Protein AF-A0A258ZUU3-F1 (afdb_monomer)

Mean predicted aligned error: 3.14 Å

Secondary structure (DSSP, 8-state):
-EETTEEEETTEEE---GGGHHHHHHHHHHS----TTS-HHHHHHHHHHHHHHHHTTS-----

Structure (mmCIF, N/CA/C/O backbone):
data_AF-A0A258ZUU3-F1
#
_entry.id   AF-A0A258ZUU3-F1
#
loop_
_atom_site.group_PDB
_atom_site.id
_atom_site.type_symbol
_atom_site.label_atom_id
_atom_site.label_alt_id
_atom_site.label_comp_id
_atom_site.label_asym_id
_atom_site.label_entity_id
_atom_site.label_seq_id
_atom_site.pdbx_PDB_ins_code
_atom_site.Cartn_x
_atom_site.Cartn_y
_atom_site.Cartn_z
_atom_site.occupancy
_atom_site.B_iso_or_equiv
_atom_site.auth_seq_id
_atom_site.auth_comp_id
_atom_site.auth_asym_id
_atom_site.auth_atom_id
_atom_site.pdbx_PDB_model_num
ATOM 1 N N . LEU A 1 1 ? -1.138 10.956 -2.475 1.00 82.69 1 LEU A N 1
ATOM 2 C CA . LEU A 1 1 ? -1.608 9.556 -2.464 1.00 82.69 1 LEU A CA 1
ATOM 3 C C . LEU A 1 1 ? -3.118 9.456 -2.241 1.00 82.69 1 LEU A C 1
ATOM 5 O O . LEU A 1 1 ? -3.694 8.496 -2.712 1.00 82.69 1 LEU A O 1
ATOM 9 N N . PHE A 1 2 ? -3.794 10.425 -1.608 1.00 87.44 2 PHE A N 1
ATOM 10 C CA . PHE A 1 2 ? -5.253 10.390 -1.429 1.00 87.44 2 PHE A CA 1
ATOM 11 C C . PHE A 1 2 ? -5.895 11.735 -1.811 1.00 87.44 2 PHE A C 1
ATOM 13 O O . PHE A 1 2 ? -5.444 12.777 -1.340 1.00 87.44 2 PHE A O 1
ATOM 20 N N . TRP A 1 3 ? -6.907 11.729 -2.683 1.00 86.25 3 TRP A N 1
ATOM 21 C CA . TRP A 1 3 ? -7.641 12.926 -3.119 1.00 86.25 3 TRP A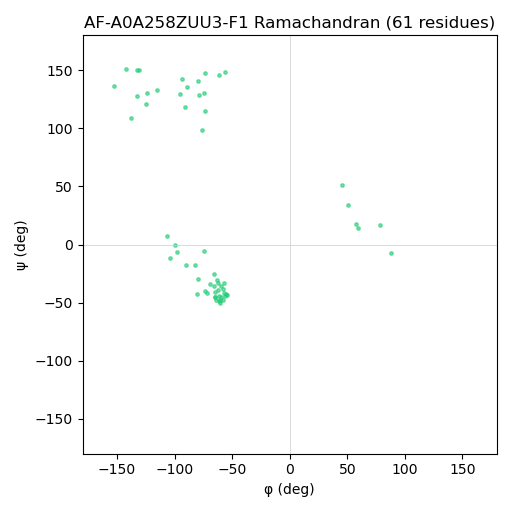 CA 1
ATOM 22 C C . TRP A 1 3 ? -9.067 12.559 -3.542 1.00 86.25 3 TRP A C 1
ATOM 24 O O . TRP A 1 3 ? -9.255 11.556 -4.223 1.00 86.25 3 TRP A O 1
ATOM 34 N N . GLN A 1 4 ? -10.066 13.355 -3.136 1.00 85.06 4 GLN A N 1
ATOM 35 C CA . GLN A 1 4 ? -11.495 13.104 -3.416 1.00 85.06 4 GLN A CA 1
ATOM 36 C C . GLN A 1 4 ? -11.924 11.643 -3.161 1.00 85.06 4 GLN A C 1
ATOM 38 O O . GLN A 1 4 ? -12.488 10.982 -4.026 1.00 85.06 4 GLN A O 1
ATOM 43 N N . ASP A 1 5 ? -11.603 11.124 -1.972 1.00 81.44 5 ASP A N 1
ATOM 44 C CA . ASP A 1 5 ? -11.900 9.741 -1.550 1.00 81.44 5 ASP A CA 1
ATOM 45 C C . ASP A 1 5 ? -11.287 8.635 -2.439 1.00 81.44 5 ASP A C 1
ATOM 47 O O . ASP A 1 5 ? -11.634 7.463 -2.324 1.00 81.44 5 ASP A O 1
ATOM 51 N N . THR A 1 6 ? -10.337 8.999 -3.303 1.00 87.94 6 THR A N 1
ATOM 52 C CA . THR A 1 6 ? -9.647 8.095 -4.223 1.00 87.94 6 THR A CA 1
ATOM 53 C C . THR A 1 6 ? -8.167 8.026 -3.869 1.00 87.94 6 THR A C 1
ATOM 55 O O . THR A 1 6 ? -7.511 9.053 -3.657 1.00 87.94 6 THR A O 1
ATOM 58 N N . PHE A 1 7 ? -7.626 6.808 -3.797 1.00 92.38 7 PHE A N 1
ATOM 59 C CA . PHE A 1 7 ? -6.194 6.603 -3.617 1.00 92.38 7 PHE A CA 1
ATOM 60 C C . PHE A 1 7 ? -5.504 6.546 -4.978 1.00 92.38 7 PHE A C 1
ATOM 62 O O . PHE A 1 7 ? -5.975 5.878 -5.896 1.00 92.38 7 PHE A O 1
ATOM 69 N N . TYR A 1 8 ? -4.379 7.239 -5.090 1.00 92.38 8 TYR A N 1
ATOM 70 C CA . TYR A 1 8 ? -3.552 7.282 -6.283 1.00 92.38 8 TYR A CA 1
ATOM 71 C C . TYR A 1 8 ? -2.141 6.845 -5.934 1.00 92.38 8 TYR A C 1
ATOM 73 O O . TYR A 1 8 ? -1.541 7.410 -5.014 1.00 92.38 8 TYR A O 1
ATOM 81 N N . LEU A 1 9 ? -1.590 5.916 -6.706 1.00 91.94 9 LEU A N 1
ATOM 82 C CA . LEU A 1 9 ? -0.202 5.489 -6.602 1.00 91.94 9 LEU A CA 1
ATOM 83 C C . LEU A 1 9 ? 0.463 5.648 -7.965 1.00 91.94 9 LEU A C 1
ATOM 85 O O . LEU A 1 9 ? -0.010 5.115 -8.958 1.00 91.94 9 LEU A O 1
ATOM 89 N N . ASN A 1 10 ? 1.524 6.455 -8.017 1.00 90.19 10 ASN A N 1
ATOM 90 C CA . ASN A 1 10 ? 2.236 6.775 -9.258 1.00 90.19 10 ASN A CA 1
ATOM 91 C C . ASN A 1 10 ? 1.336 7.251 -10.430 1.00 90.19 10 ASN A C 1
ATOM 93 O O . ASN A 1 10 ? 1.610 6.975 -11.591 1.00 90.19 10 ASN A O 1
ATOM 97 N N . GLY A 1 11 ? 0.250 7.975 -10.132 1.00 89.19 11 GLY A N 1
ATOM 98 C CA . GLY A 1 11 ? -0.694 8.481 -11.140 1.00 89.19 11 GLY A CA 1
ATOM 99 C C . GLY A 1 11 ? -1.827 7.518 -11.510 1.00 89.19 11 GLY A C 1
ATOM 100 O O . GLY A 1 11 ? -2.769 7.936 -12.178 1.00 89.19 11 GLY A O 1
ATOM 101 N N . GLU A 1 12 ? -1.793 6.277 -11.028 1.00 89.75 12 GLU A N 1
ATOM 102 C CA . GLU A 1 12 ? -2.851 5.285 -11.221 1.00 89.75 12 GLU A CA 1
ATOM 103 C C . GLU A 1 12 ? -3.829 5.296 -10.046 1.00 89.75 12 GLU A C 1
ATOM 105 O O . GLU A 1 12 ? -3.429 5.457 -8.892 1.00 89.75 12 GLU A O 1
ATOM 110 N N . THR A 1 13 ? -5.120 5.112 -10.324 1.00 92.31 13 THR A N 1
ATOM 111 C CA . THR A 1 13 ? -6.149 4.968 -9.286 1.00 92.31 13 THR A CA 1
ATOM 112 C C . THR A 1 13 ? -6.143 3.558 -8.709 1.00 92.31 13 THR A C 1
ATOM 114 O O . THR A 1 13 ? -6.285 2.592 -9.458 1.00 92.31 13 THR A O 1
ATOM 117 N N . LEU A 1 14 ? -6.089 3.440 -7.383 1.00 91.69 14 LEU A N 1
ATOM 118 C CA . LEU A 1 14 ? -6.338 2.186 -6.675 1.00 91.69 14 LEU A CA 1
ATOM 119 C C . LEU A 1 14 ? -7.791 2.110 -6.209 1.00 91.69 14 LEU A C 1
ATOM 121 O O . LEU A 1 14 ? -8.280 2.992 -5.498 1.00 91.69 14 LEU A O 1
ATOM 125 N N . ALA A 1 15 ? -8.444 0.993 -6.517 1.00 90.38 15 ALA A N 1
ATOM 126 C CA . ALA A 1 15 ? -9.688 0.612 -5.867 1.00 90.38 15 ALA A CA 1
ATOM 127 C C . ALA A 1 15 ? -9.376 0.073 -4.463 1.00 90.38 15 ALA A C 1
ATOM 129 O O . ALA A 1 15 ? -8.981 -1.079 -4.308 1.00 90.38 15 ALA A O 1
ATOM 130 N N . VAL A 1 16 ? -9.533 0.918 -3.440 1.00 91.44 16 VAL A N 1
ATOM 131 C CA . VAL A 1 16 ? -9.265 0.547 -2.043 1.00 91.44 16 VAL A CA 1
ATOM 132 C C . VAL A 1 16 ? -10.542 0.006 -1.386 1.00 91.44 16 VAL A C 1
ATOM 134 O O . VAL A 1 16 ? -11.514 0.757 -1.252 1.00 91.44 16 VAL A O 1
ATOM 137 N N . PRO A 1 17 ? -10.560 -1.261 -0.927 1.00 90.38 17 PRO A N 1
ATOM 138 C CA . PRO A 1 17 ? -11.660 -1.810 -0.141 1.00 90.38 17 PRO A CA 1
ATOM 139 C C . PRO A 1 17 ? -11.936 -0.983 1.118 1.00 90.38 17 PRO A C 1
ATOM 141 O O . PRO A 1 17 ? -11.019 -0.440 1.736 1.00 90.38 17 PRO A O 1
ATOM 144 N N . SER A 1 18 ? -13.196 -0.929 1.557 1.00 90.44 18 SER A N 1
ATOM 145 C CA . SER A 1 18 ? -13.583 -0.187 2.769 1.00 90.44 18 SER A CA 1
ATOM 146 C C . SER A 1 18 ? -12.817 -0.641 4.015 1.00 90.44 18 SER A C 1
ATOM 148 O O . SER A 1 18 ? -12.478 0.191 4.853 1.00 90.44 18 SER A O 1
ATOM 150 N N . THR A 1 19 ? -12.483 -1.929 4.098 1.00 90.62 19 THR A N 1
ATOM 151 C CA . THR A 1 19 ? -11.676 -2.527 5.170 1.00 90.62 19 THR A CA 1
ATOM 152 C C . THR A 1 19 ? -10.249 -1.976 5.223 1.00 90.62 19 THR A C 1
ATOM 154 O O . THR A 1 19 ? -9.686 -1.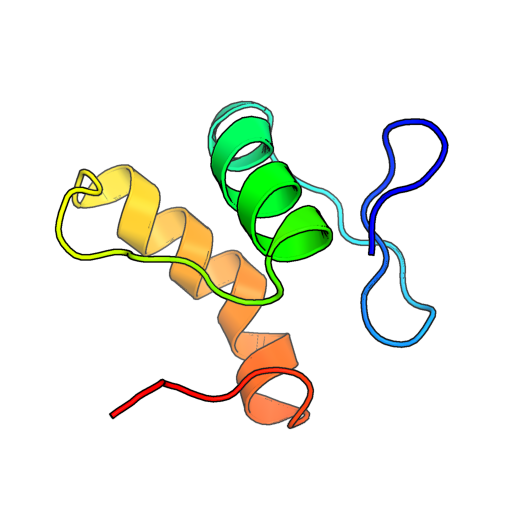856 6.304 1.00 90.62 19 THR A O 1
ATOM 157 N N . LEU A 1 20 ? -9.681 -1.575 4.080 1.00 91.94 20 LEU A N 1
ATOM 158 C CA . LEU A 1 20 ? -8.313 -1.063 3.961 1.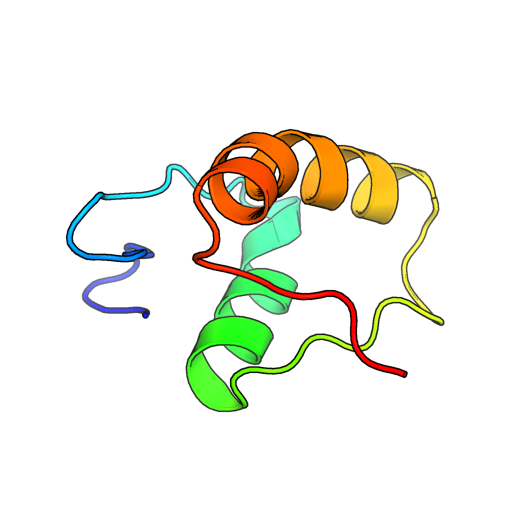00 91.94 20 LEU A CA 1
ATOM 159 C C . LEU A 1 20 ? -8.234 0.469 3.937 1.00 91.94 20 LEU A C 1
ATOM 161 O O . LEU A 1 20 ? -7.132 1.017 3.983 1.00 91.94 20 LEU A O 1
ATOM 165 N N . LYS A 1 21 ? -9.368 1.186 3.896 1.00 90.75 21 LYS A N 1
ATOM 166 C CA . LYS A 1 21 ? -9.385 2.657 3.789 1.00 90.75 21 LYS A CA 1
ATOM 167 C C . LYS A 1 21 ? -8.560 3.342 4.877 1.00 90.75 21 LYS A C 1
ATOM 169 O O . LYS A 1 21 ? -7.819 4.271 4.568 1.00 90.75 21 LYS A O 1
ATOM 174 N N . THR A 1 22 ? -8.656 2.889 6.127 1.00 90.31 22 THR A N 1
ATOM 175 C CA . THR A 1 22 ? -7.895 3.479 7.241 1.00 90.31 22 THR A CA 1
ATOM 176 C C . THR A 1 22 ? -6.391 3.287 7.049 1.00 90.31 22 THR A C 1
ATOM 178 O O . THR A 1 22 ? -5.641 4.259 7.125 1.00 90.31 22 THR A O 1
ATOM 181 N N . CYS A 1 23 ? -5.950 2.069 6.723 1.00 91.75 23 CYS A N 1
ATOM 182 C CA . CYS A 1 23 ? -4.543 1.758 6.453 1.00 91.75 23 CYS A CA 1
ATOM 183 C C . CYS A 1 23 ? -3.996 2.574 5.277 1.00 91.75 23 CYS A C 1
ATOM 185 O O . CYS A 1 23 ? -2.931 3.176 5.377 1.00 91.75 23 CYS A O 1
ATOM 187 N N . MET A 1 24 ? -4.754 2.661 4.183 1.00 93.12 24 MET A N 1
ATOM 188 C CA . MET A 1 24 ? -4.341 3.407 2.995 1.00 93.12 24 MET A CA 1
ATOM 189 C C . MET A 1 24 ? -4.317 4.912 3.231 1.00 93.12 24 MET A C 1
ATOM 191 O O . MET A 1 24 ? -3.441 5.598 2.713 1.00 93.12 24 MET A O 1
ATOM 195 N N . LYS A 1 25 ? -5.223 5.442 4.053 1.00 91.12 25 LYS A N 1
ATOM 196 C CA . LYS A 1 25 ? -5.158 6.844 4.460 1.00 91.12 25 LYS A CA 1
ATOM 197 C C . LYS A 1 25 ? -3.907 7.123 5.293 1.00 91.12 25 LYS A C 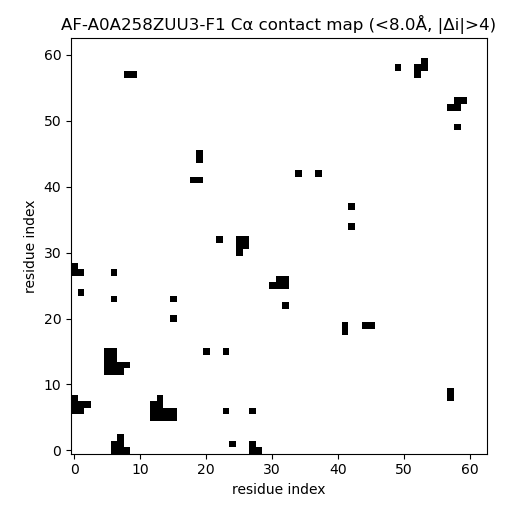1
ATOM 199 O O . LYS A 1 25 ? -3.201 8.077 4.992 1.00 91.12 25 LYS A O 1
ATOM 204 N N . MET A 1 26 ? -3.581 6.257 6.257 1.00 90.75 26 MET A N 1
ATOM 205 C CA . MET A 1 26 ? -2.328 6.378 7.010 1.00 90.75 26 MET A CA 1
ATOM 206 C C . MET A 1 26 ? -1.115 6.339 6.079 1.00 90.75 26 MET A C 1
ATOM 208 O O . MET A 1 26 ? -0.301 7.252 6.130 1.00 90.75 26 MET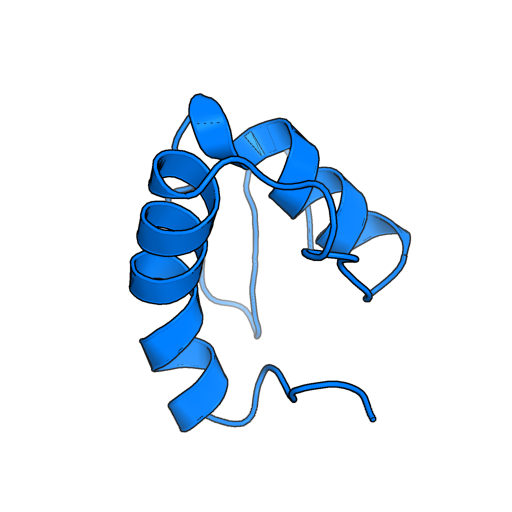 A O 1
ATOM 212 N N . LEU A 1 27 ? -1.048 5.376 5.153 1.00 92.44 27 LEU A N 1
ATOM 213 C CA . LEU A 1 27 ? 0.024 5.306 4.158 1.00 92.44 27 LEU A CA 1
ATOM 214 C C . LEU A 1 27 ? 0.103 6.578 3.296 1.00 92.44 27 LEU A C 1
ATOM 216 O O . LEU A 1 27 ? 1.196 7.035 2.968 1.00 92.44 27 LEU A O 1
ATOM 220 N N . ALA A 1 28 ? -1.036 7.172 2.929 1.00 91.88 28 ALA A N 1
ATOM 221 C CA . ALA A 1 28 ? -1.055 8.425 2.182 1.00 91.88 28 ALA A CA 1
ATOM 222 C C . ALA A 1 28 ? -0.480 9.604 2.974 1.00 91.88 28 ALA A C 1
ATOM 224 O O . ALA A 1 28 ? 0.226 10.430 2.389 1.00 91.88 28 ALA A O 1
ATOM 225 N N . ASP A 1 29 ? -0.805 9.667 4.264 1.00 91.81 29 ASP A N 1
ATOM 226 C CA . ASP A 1 29 ? -0.484 10.782 5.152 1.00 91.81 29 ASP A CA 1
ATOM 227 C C . ASP A 1 29 ? 0.965 10.703 5.663 1.00 91.81 29 ASP A C 1
ATOM 229 O O . ASP A 1 29 ? 1.674 11.708 5.675 1.00 91.81 29 ASP A O 1
ATOM 233 N N . THR A 1 30 ? 1.435 9.512 6.044 1.00 92.19 30 THR A N 1
ATOM 234 C CA . THR A 1 30 ? 2.749 9.306 6.683 1.00 92.19 30 THR A CA 1
ATOM 235 C C . THR A 1 30 ? 3.803 8.727 5.741 1.00 92.19 30 THR A C 1
ATOM 237 O O . THR A 1 30 ? 4.983 8.702 6.083 1.00 92.19 30 THR A O 1
ATOM 240 N N . ARG A 1 31 ? 3.398 8.251 4.554 1.00 92.00 31 ARG A N 1
ATOM 241 C CA . ARG A 1 31 ? 4.234 7.475 3.617 1.00 92.00 31 ARG A CA 1
ATOM 242 C C . ARG A 1 31 ? 4.829 6.197 4.204 1.00 92.00 31 ARG A C 1
ATOM 244 O O . ARG A 1 31 ? 5.770 5.644 3.642 1.00 92.00 31 ARG A O 1
ATOM 251 N N . GLN A 1 32 ? 4.272 5.729 5.312 1.00 92.19 32 GLN A N 1
ATOM 252 C CA . GLN A 1 32 ? 4.681 4.518 6.002 1.00 92.19 32 GLN A CA 1
ATOM 253 C C . GLN A 1 32 ? 3.436 3.810 6.527 1.00 92.19 32 GLN A C 1
ATOM 255 O O . GLN A 1 32 ? 2.421 4.438 6.825 1.00 92.19 32 GLN A O 1
ATOM 260 N N . LEU A 1 33 ? 3.497 2.491 6.647 1.00 91.38 33 LEU A N 1
ATOM 261 C CA . LEU A 1 33 ? 2.409 1.721 7.225 1.00 91.38 33 LEU A CA 1
ATOM 262 C C . LEU A 1 33 ? 2.995 0.654 8.136 1.00 91.38 33 LEU A C 1
ATOM 264 O O . LEU A 1 33 ? 3.602 -0.306 7.666 1.00 91.38 33 LEU A O 1
ATOM 268 N N . ASP A 1 34 ? 2.812 0.843 9.440 1.00 90.69 34 ASP A N 1
ATOM 269 C CA . ASP A 1 34 ? 3.150 -0.175 10.425 1.00 90.69 34 ASP A CA 1
ATOM 270 C C . ASP A 1 34 ? 2.108 -1.295 10.357 1.00 90.69 34 ASP A C 1
ATOM 272 O O . ASP A 1 34 ? 0.920 -1.090 10.618 1.00 90.69 34 ASP A O 1
ATOM 276 N N . CYS A 1 35 ? 2.571 -2.476 9.958 1.00 90.12 35 CYS A N 1
ATOM 277 C CA . CYS A 1 35 ? 1.738 -3.657 9.789 1.00 90.12 35 CYS A CA 1
ATOM 278 C C . CYS A 1 35 ? 1.814 -4.622 10.983 1.00 90.12 35 CYS A C 1
ATOM 280 O O . CYS A 1 35 ? 1.134 -5.645 10.972 1.00 90.12 35 CYS A O 1
ATOM 282 N N . THR A 1 36 ? 2.611 -4.319 12.015 1.00 89.06 36 THR A N 1
ATOM 283 C CA . THR A 1 36 ? 2.896 -5.245 13.129 1.00 89.06 36 THR A CA 1
ATOM 284 C C . THR A 1 36 ? 1.674 -5.572 13.984 1.00 89.06 36 THR A C 1
ATOM 286 O O . THR A 1 36 ? 1.629 -6.629 14.608 1.00 89.06 36 THR A O 1
ATOM 289 N N . GLN A 1 37 ? 0.683 -4.679 14.008 1.00 88.19 37 GLN A N 1
ATOM 290 C CA . GLN A 1 37 ? -0.555 -4.820 14.782 1.00 88.19 37 GLN A CA 1
ATOM 291 C C . GLN A 1 37 ? -1.778 -5.149 13.910 1.00 88.19 37 GLN A C 1
ATOM 293 O O . GLN A 1 37 ? -2.905 -5.112 14.402 1.00 88.19 37 GLN A O 1
ATOM 298 N N . LEU A 1 38 ? -1.596 -5.418 12.611 1.00 90.44 38 LEU A N 1
ATOM 299 C CA . LEU A 1 38 ? -2.718 -5.738 11.729 1.00 90.44 38 LEU A CA 1
ATOM 300 C C . LEU A 1 38 ? -3.152 -7.195 11.908 1.00 90.44 38 LEU A C 1
ATOM 302 O O . LEU A 1 38 ? -2.329 -8.101 12.017 1.00 90.44 38 LEU A O 1
ATOM 306 N N . GLU A 1 39 ? -4.465 -7.420 11.884 1.00 93.38 39 GLU A N 1
ATOM 307 C CA . GLU A 1 39 ? -5.030 -8.767 11.826 1.00 93.38 39 GLU A CA 1
ATOM 308 C C . GLU A 1 39 ? -4.586 -9.487 10.545 1.00 93.38 39 GLU A C 1
ATOM 310 O O . GLU A 1 39 ? -4.491 -8.875 9.479 1.00 93.38 39 GLU A O 1
ATOM 315 N N . GLU A 1 40 ? -4.383 -10.802 10.623 1.00 92.81 40 GLU A N 1
ATOM 316 C CA . GLU A 1 40 ? -3.858 -11.616 9.516 1.00 92.81 40 GLU A CA 1
ATOM 317 C C . GLU A 1 40 ? -4.683 -11.472 8.226 1.00 92.81 40 GLU A C 1
ATOM 319 O O . GLU A 1 40 ? -4.132 -11.290 7.142 1.00 92.81 40 GLU A O 1
ATOM 324 N N . ALA A 1 41 ? -6.015 -11.458 8.338 1.00 91.19 41 ALA A N 1
ATOM 325 C CA . ALA A 1 41 ? -6.902 -11.275 7.192 1.00 91.19 41 ALA A CA 1
ATOM 326 C C . ALA A 1 41 ? -6.763 -9.882 6.553 1.00 91.19 41 ALA A C 1
ATOM 328 O O . ALA A 1 41 ? -6.870 -9.731 5.334 1.00 91.19 41 ALA A O 1
ATOM 329 N N . LEU A 1 42 ? -6.528 -8.845 7.359 1.00 91.94 42 LEU A N 1
ATOM 330 C CA . LEU A 1 42 ? -6.333 -7.486 6.865 1.00 91.94 42 LEU A CA 1
ATOM 331 C C . LEU A 1 42 ? -4.961 -7.344 6.201 1.00 91.94 42 LEU A C 1
ATOM 333 O O . LEU A 1 42 ? -4.856 -6.733 5.138 1.00 91.94 42 LEU A O 1
ATOM 337 N N . LEU A 1 43 ? -3.939 -7.963 6.794 1.00 93.88 43 LEU A N 1
ATOM 338 C CA . LEU A 1 43 ? -2.591 -8.027 6.248 1.00 93.88 43 LEU A CA 1
ATOM 339 C C . LEU A 1 43 ? -2.565 -8.743 4.892 1.00 93.88 43 LEU A C 1
ATOM 341 O O . LEU A 1 43 ? -1.957 -8.230 3.958 1.00 93.88 43 LEU A O 1
ATOM 345 N N . ALA A 1 44 ? -3.265 -9.873 4.758 1.00 92.94 44 ALA A N 1
ATOM 346 C CA . ALA A 1 44 ? -3.368 -10.602 3.494 1.00 92.94 44 ALA A CA 1
ATOM 347 C C . ALA A 1 44 ? -4.007 -9.741 2.391 1.00 92.94 44 ALA A C 1
ATOM 349 O O . ALA A 1 44 ? -3.437 -9.590 1.315 1.00 92.94 44 ALA A O 1
ATOM 350 N N . ASN A 1 45 ? -5.133 -9.084 2.688 1.00 93.44 45 ASN A N 1
ATOM 351 C CA . ASN A 1 45 ? -5.798 -8.191 1.732 1.00 93.44 45 ASN A CA 1
ATOM 352 C C . ASN A 1 45 ? -4.918 -6.995 1.332 1.00 93.44 45 ASN A C 1
ATOM 354 O O . ASN A 1 45 ? -4.923 -6.565 0.178 1.00 93.44 45 ASN A O 1
ATOM 358 N N . LEU A 1 46 ? -4.176 -6.433 2.290 1.00 93.56 46 LEU A N 1
ATOM 359 C CA . LEU A 1 46 ? -3.236 -5.348 2.034 1.00 93.56 46 LEU A CA 1
ATOM 360 C C . LEU A 1 46 ? -2.092 -5.821 1.129 1.00 93.56 46 LEU A C 1
ATOM 362 O O . LEU A 1 46 ? -1.748 -5.126 0.174 1.00 93.56 46 LEU A O 1
ATOM 366 N N . ALA A 1 47 ? -1.526 -6.995 1.417 1.00 92.88 47 ALA A N 1
ATOM 367 C CA . ALA A 1 47 ? -0.461 -7.595 0.628 1.00 92.88 47 ALA A CA 1
ATOM 368 C C . ALA A 1 47 ? -0.925 -7.858 -0.808 1.00 92.88 47 ALA A C 1
ATOM 370 O O . ALA A 1 47 ? -0.278 -7.376 -1.732 1.00 92.88 47 ALA A O 1
ATOM 371 N N . ASP A 1 48 ? -2.074 -8.507 -1.004 1.00 94.31 48 ASP A N 1
ATOM 372 C CA . ASP A 1 48 ? -2.627 -8.789 -2.334 1.00 94.31 48 ASP A CA 1
ATOM 373 C C . ASP A 1 48 ? -2.826 -7.512 -3.162 1.00 94.31 48 ASP A C 1
ATOM 375 O O . ASP A 1 48 ? -2.494 -7.468 -4.348 1.00 94.31 48 ASP A O 1
ATOM 379 N N . MET A 1 49 ? -3.320 -6.442 -2.532 1.00 93.06 49 MET A N 1
ATOM 380 C CA . MET A 1 49 ? -3.543 -5.159 -3.198 1.00 93.06 49 MET A CA 1
ATOM 381 C C . MET A 1 49 ? -2.234 -4.425 -3.526 1.00 93.06 49 MET A C 1
ATOM 383 O O . MET A 1 49 ? -2.119 -3.820 -4.589 1.00 93.06 49 MET A O 1
ATOM 387 N N . LEU A 1 50 ? -1.255 -4.425 -2.617 1.00 93.44 50 LEU A N 1
ATOM 388 C CA . LEU A 1 50 ? -0.025 -3.638 -2.763 1.00 93.44 50 LEU A CA 1
ATOM 389 C C . LEU A 1 50 ? 1.103 -4.384 -3.481 1.00 93.44 50 LEU A C 1
ATOM 391 O O . LEU A 1 50 ? 2.028 -3.741 -3.980 1.00 93.44 50 LEU A O 1
ATOM 395 N N . TYR A 1 51 ? 1.034 -5.711 -3.575 1.00 94.75 51 TYR A N 1
ATOM 396 C CA . TYR A 1 51 ? 2.087 -6.539 -4.156 1.00 94.75 51 TYR A CA 1
ATOM 397 C C . TYR A 1 51 ? 2.462 -6.157 -5.601 1.00 94.75 51 TYR A C 1
ATOM 399 O O . TYR A 1 51 ? 3.657 -6.000 -5.865 1.00 94.75 51 TYR A O 1
ATOM 407 N N . PRO A 1 52 ? 1.518 -5.893 -6.530 1.00 93.69 52 PRO A N 1
ATOM 408 C CA . PRO A 1 52 ? 1.870 -5.434 -7.877 1.00 93.69 52 PRO A CA 1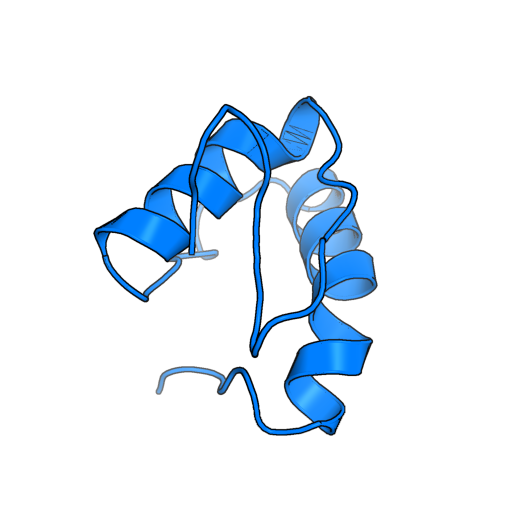
ATOM 409 C C . PRO A 1 52 ? 2.659 -4.117 -7.870 1.00 93.69 52 PRO A C 1
ATOM 411 O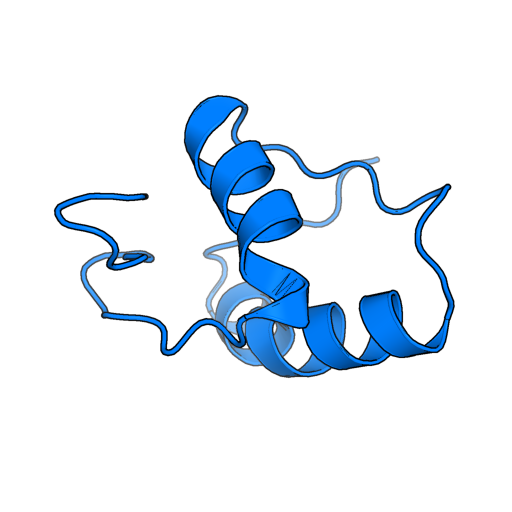 O . PRO A 1 52 ? 3.576 -3.920 -8.665 1.00 93.69 52 PRO A O 1
ATOM 414 N N . HIS A 1 53 ? 2.337 -3.223 -6.937 1.00 94.12 53 HIS A N 1
ATOM 415 C CA . HIS A 1 53 ? 2.980 -1.919 -6.815 1.00 94.12 53 HIS A CA 1
ATOM 416 C C . HIS A 1 53 ? 4.340 -1.994 -6.116 1.00 94.12 53 HIS A C 1
ATOM 418 O O . HIS A 1 53 ? 5.238 -1.214 -6.430 1.00 94.12 53 HIS A O 1
ATOM 424 N N . TYR A 1 54 ? 4.516 -2.957 -5.212 1.00 94.38 54 TYR A N 1
ATOM 425 C CA . TYR A 1 54 ? 5.825 -3.327 -4.688 1.00 94.38 54 TYR A CA 1
ATOM 426 C C . TYR A 1 54 ? 6.738 -3.836 -5.810 1.00 94.38 54 TYR A C 1
ATOM 428 O O . TYR A 1 54 ? 7.847 -3.332 -5.966 1.00 94.38 54 TYR A O 1
ATOM 436 N N . LEU A 1 55 ? 6.254 -4.752 -6.659 1.00 94.94 55 LEU A N 1
ATOM 437 C CA . LEU A 1 55 ? 7.024 -5.253 -7.806 1.00 94.94 55 LEU A CA 1
ATOM 438 C C . LEU A 1 55 ? 7.375 -4.151 -8.818 1.00 94.94 55 LEU A C 1
ATOM 440 O O . LEU A 1 55 ? 8.446 -4.190 -9.420 1.00 94.94 55 LEU A O 1
ATOM 444 N N . A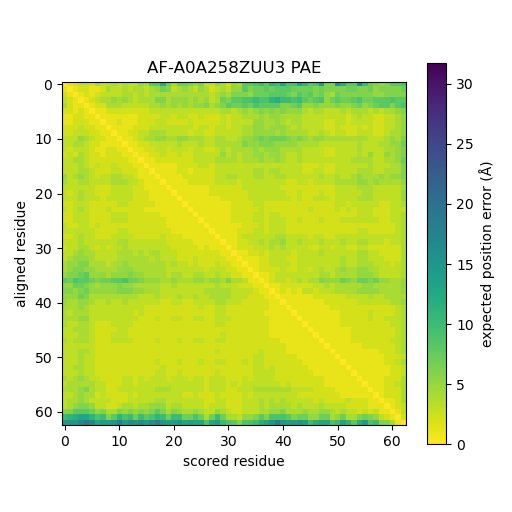LA A 1 56 ? 6.505 -3.152 -8.982 1.00 94.38 56 ALA A N 1
ATOM 445 C CA . ALA A 1 56 ? 6.764 -1.975 -9.812 1.00 94.38 56 ALA A CA 1
ATOM 446 C C . ALA A 1 56 ? 7.757 -0.972 -9.183 1.00 94.38 56 ALA A C 1
ATOM 448 O O . ALA A 1 56 ? 8.121 0.015 -9.824 1.00 94.38 56 ALA A O 1
ATOM 449 N N . GLY A 1 57 ? 8.189 -1.199 -7.938 1.00 94.19 57 GLY A N 1
ATOM 450 C CA . GLY A 1 57 ? 9.113 -0.326 -7.212 1.00 94.19 57 GLY A CA 1
ATOM 451 C C . GLY A 1 57 ? 8.466 0.932 -6.627 1.00 94.19 57 GLY A C 1
ATOM 452 O O . GLY A 1 57 ? 9.170 1.877 -6.281 1.00 94.19 57 GLY A O 1
ATOM 453 N N . TYR A 1 58 ? 7.134 0.981 -6.518 1.00 92.88 58 TYR A N 1
ATOM 454 C CA . TYR A 1 58 ? 6.414 2.128 -5.939 1.00 92.88 58 TYR A CA 1
ATOM 455 C C . TYR A 1 58 ? 6.373 2.080 -4.413 1.00 92.88 58 TYR A C 1
ATOM 457 O O . TYR A 1 58 ? 6.091 3.087 -3.762 1.00 92.88 58 TYR A O 1
ATOM 465 N N . LEU A 1 59 ? 6.631 0.900 -3.855 1.00 93.00 59 LEU A N 1
ATOM 466 C CA . LEU A 1 59 ? 6.650 0.611 -2.432 1.00 93.00 59 LEU A CA 1
ATOM 467 C C . LEU A 1 59 ? 7.916 -0.179 -2.122 1.00 93.00 59 LEU A C 1
ATOM 469 O O . LEU A 1 59 ? 8.395 -0.951 -2.951 1.00 93.00 59 LEU A O 1
ATOM 473 N N . ALA A 1 60 ? 8.420 -0.016 -0.908 1.00 92.44 60 ALA A N 1
ATOM 474 C CA . ALA A 1 60 ? 9.511 -0.810 -0.371 1.00 92.44 60 ALA A CA 1
ATOM 475 C C . ALA A 1 60 ? 9.115 -1.315 1.016 1.00 92.44 60 ALA A C 1
ATOM 477 O O . ALA A 1 60 ? 8.339 -0.662 1.719 1.00 92.44 60 ALA A O 1
ATOM 478 N N . LEU A 1 61 ? 9.644 -2.475 1.397 1.00 88.69 61 LEU A N 1
ATOM 479 C CA . LEU A 1 61 ? 9.573 -2.929 2.779 1.00 88.69 61 LEU A CA 1
ATOM 480 C C . LEU A 1 61 ? 10.576 -2.104 3.587 1.00 88.69 61 LEU A C 1
ATOM 482 O O . LEU A 1 61 ? 11.708 -1.916 3.143 1.00 88.69 61 LEU A O 1
ATOM 486 N N . GLY A 1 62 ? 10.120 -1.553 4.710 1.00 81.25 62 GLY A N 1
ATOM 487 C CA . GLY A 1 62 ? 11.002 -0.889 5.664 1.00 81.25 62 GLY A CA 1
ATOM 488 C C . GLY A 1 62 ? 11.817 -1.919 6.441 1.00 81.25 62 GLY A C 1
ATOM 489 O O . GLY A 1 62 ? 11.324 -3.024 6.676 1.00 81.25 62 GLY A O 1
ATOM 490 N N . ASP A 1 63 ? 13.040 -1.535 6.805 1.00 63.41 63 ASP A N 1
ATOM 491 C CA . ASP A 1 63 ? 13.916 -2.287 7.712 1.00 63.41 63 ASP A CA 1
ATOM 492 C C . ASP A 1 63 ? 13.461 -2.179 9.178 1.00 63.41 63 ASP A C 1
ATOM 494 O O . ASP A 1 63 ? 12.945 -1.100 9.566 1.00 63.41 63 ASP A O 1
#

pLDDT: mean 90.71, std 4.52, range [63.41, 94.94]

Radius of gyration: 11.07 Å; Cα contacts (8 Å, |Δi|>4): 44; chains: 1; bounding box: 28×25×26 Å

Solvent-accessible surface area (backbone atoms only — not comparable to full-atom values): 4045 Å² total; per-residue (Å²): 78,68,56,94,99,37,39,39,57,97,86,41,80,50,91,72,52,82,90,45,45,65,58,53,48,44,29,43,74,70,74,51,73,86,63,88,83,53,54,70,72,58,47,51,55,49,46,69,69,44,45,68,41,36,77,71,64,79,46,78,85,81,133

Nearest PDB structures (foldseek):
  5l90-assembly2_B  TM=3.811E-01  e=8.736E+00  Priestia megaterium DSM 319

Foldseek 3Di:
DDDPNWDDQPNDTAPADPLCSVQSVCCVVVVDGDCPPPDPVSVVVVCVRCVVVVVVVSDDDDD

Sequence (63 aa):
LFWQDTFYLNGETLAVPSTLKTCMKMLADTRQLDCTQ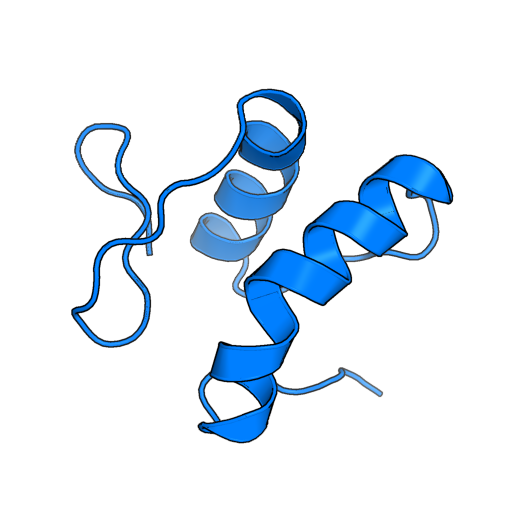LEEALLANLADMLYPHYLAGYLALGD